Protein AF-A0A392W7P6-F1 (afdb_monomer)

InterPro domains:
  IPR001878 Zinc finger, CCHC-type [PF00098] (14-28)
  IPR001878 Zinc finger, CCHC-type [PF00098] (33-47)
  IPR001878 Zinc finger, CCHC-type [PS50158] (14-29)
  IPR001878 Zinc finger, CCHC-type [PS50158] (34-48)
  IPR001878 Zinc finger, CCHC-type [SM00343] (14-30)
  IPR001878 Zinc finger, CCHC-type [SM00343] (33-48)
  IPR036875 Zinc finger, CCHC-type superfamily [SSF57756] (11-47)

Radius of gyration: 13.39 Å; Cα contacts (8 Å, |Δi|>4): 67; chains: 1; bounding box: 34×25×24 Å

Mean predicted aligned error: 9.62 Å

Sequence (48 aa):
MGHKSYDCPRKEDKCFNCGKWGHKSDVCRAKVTCFNCGEEGHKSPTCK

Nearest PDB structures (foldseek):
  1a1t-assembly1_A  TM=5.018E-01  e=3.812E-03  Human immunodeficiency virus 1
  1aaf-assembly1_A  TM=3.908E-01  e=1.396E-01  HIV-1 M:B_MN
  7c4c-assembly1_A  TM=3.847E-01  e=3.204E-01  Trypanosoma brucei brucei TREU927
  5udz-assembly2_B  TM=4.397E-01  e=6.404E-01  Homo sapiens
  6exn-assembly1_c  TM=9.143E-01  e=3.875E+00  Saccharomyces cerevisiae S288C

Foldseek 3Di:
DDPPVPPDPDPQPQDQQQRDGNDYVVPDPDFGAEPVPRDGDDYVVPDD

Organism: NCBI:txid97028

Solvent-accessible surface area (backbone atoms only — not comparable to full-atom values): 3162 Å² total; per-residue (Å²): 136,80,86,64,94,77,78,64,89,76,80,57,40,59,10,82,28,65,72,44,68,79,40,44,44,90,76,50,86,63,66,37,30,15,82,76,82,67,47,72,79,40,46,48,95,71,61,128

Secondary structure (DSSP, 8-state):
----TT--S------TTTS-SSS-GGG--SPPB-TTT--BSS-GGG--

Structure (mmCIF, N/CA/C/O backbone):
data_AF-A0A392W7P6-F1
#
_entry.id   AF-A0A392W7P6-F1
#
loop_
_atom_site.group_PDB
_atom_site.id
_atom_site.type_symbol
_atom_site.label_atom_id
_atom_site.label_alt_id
_atom_site.label_comp_id
_atom_site.label_asym_id
_atom_site.label_entity_id
_atom_site.label_seq_id
_atom_site.pdbx_PDB_ins_code
_atom_site.Cartn_x
_atom_site.Cartn_y
_atom_site.Cartn_z
_atom_site.occupancy
_atom_site.B_iso_or_equiv
_atom_site.auth_seq_id
_atom_site.auth_comp_id
_atom_site.auth_asym_id
_atom_site.auth_atom_id
_atom_site.pdbx_PDB_model_num
ATOM 1 N N . MET A 1 1 ? 29.598 13.828 -10.393 1.00 47.22 1 MET A N 1
ATOM 2 C CA . MET A 1 1 ? 28.953 12.549 -10.761 1.00 47.22 1 MET A CA 1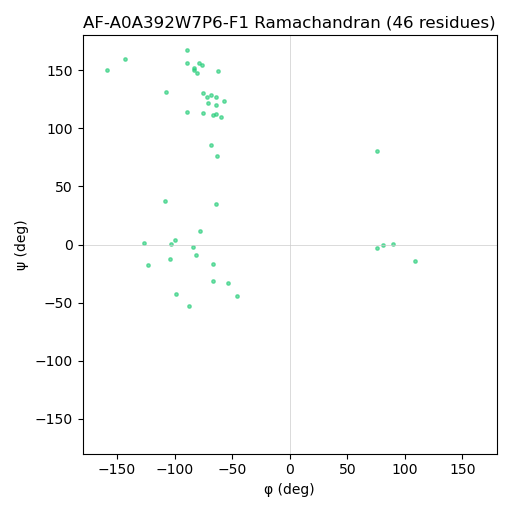
ATOM 3 C C . MET A 1 1 ? 27.710 12.358 -9.909 1.00 47.22 1 MET A C 1
ATOM 5 O O . MET A 1 1 ? 27.821 12.012 -8.742 1.00 47.22 1 MET A O 1
ATOM 9 N N . GLY A 1 2 ? 26.537 12.671 -10.461 1.00 52.97 2 GLY A N 1
ATOM 10 C CA . GLY A 1 2 ? 25.260 12.411 -9.801 1.00 52.97 2 GLY A CA 1
ATOM 11 C C . GLY A 1 2 ? 24.928 10.927 -9.891 1.00 52.97 2 GLY A C 1
ATOM 12 O O . GLY A 1 2 ? 25.007 10.349 -10.975 1.00 52.97 2 GLY A O 1
ATOM 13 N N . HIS A 1 3 ? 24.577 10.322 -8.759 1.00 53.66 3 HIS A N 1
ATOM 14 C CA . HIS A 1 3 ? 24.085 8.950 -8.691 1.00 53.66 3 HIS A CA 1
ATOM 15 C C . HIS A 1 3 ? 22.706 8.909 -9.356 1.00 53.66 3 HIS A C 1
ATOM 17 O O . HIS A 1 3 ? 21.665 9.092 -8.732 1.00 53.66 3 HIS A O 1
ATOM 23 N N . LYS A 1 4 ? 22.725 8.753 -10.675 1.00 56.81 4 LYS A N 1
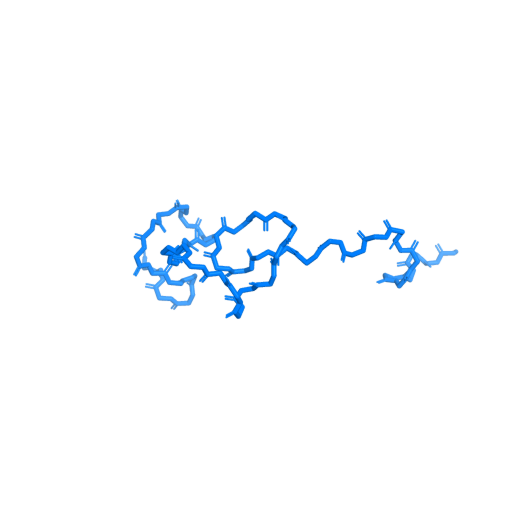ATOM 24 C CA . LYS A 1 4 ? 21.563 8.532 -11.520 1.00 56.81 4 LYS A CA 1
ATOM 25 C C . LYS A 1 4 ? 20.963 7.188 -11.109 1.00 56.81 4 LYS A C 1
ATOM 27 O O . LYS A 1 4 ? 21.609 6.156 -11.266 1.00 56.81 4 LYS A O 1
ATOM 32 N N . SER A 1 5 ? 19.766 7.229 -10.525 1.00 58.72 5 SER A N 1
ATOM 33 C CA . SER A 1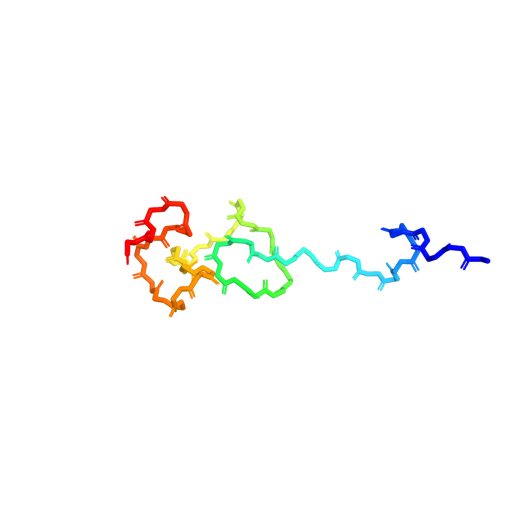 5 ? 19.015 6.150 -9.853 1.00 58.72 5 SER A CA 1
ATOM 34 C C . SER A 1 5 ? 18.593 4.983 -10.767 1.00 58.72 5 SER A C 1
ATOM 36 O O . SER A 1 5 ? 17.498 4.433 -10.637 1.00 58.72 5 SER A O 1
ATOM 38 N N . TYR A 1 6 ? 19.428 4.639 -11.743 1.00 58.81 6 TYR A N 1
ATOM 39 C CA . TYR A 1 6 ? 19.158 3.682 -12.808 1.00 58.81 6 TYR A CA 1
ATOM 40 C C . TYR A 1 6 ? 20.201 2.553 -12.845 1.00 58.81 6 TYR A C 1
ATOM 42 O O . TYR A 1 6 ? 19.887 1.504 -13.390 1.00 58.81 6 TYR A O 1
ATOM 50 N N . ASP A 1 7 ? 21.371 2.729 -12.215 1.00 54.38 7 ASP A N 1
ATOM 51 C CA . ASP A 1 7 ? 22.469 1.743 -12.190 1.00 54.38 7 ASP A CA 1
ATOM 52 C C . ASP A 1 7 ? 22.637 1.074 -10.810 1.00 54.38 7 ASP A C 1
ATOM 54 O O . ASP A 1 7 ? 23.739 0.840 -10.328 1.00 54.38 7 ASP A O 1
ATOM 58 N N . CYS A 1 8 ? 21.527 0.801 -10.114 1.00 61.19 8 CYS A N 1
ATOM 59 C CA . CYS A 1 8 ? 21.579 -0.089 -8.953 1.00 61.19 8 CYS A CA 1
ATOM 60 C C . CYS A 1 8 ? 21.349 -1.524 -9.451 1.00 61.19 8 CYS A C 1
ATOM 62 O O . CYS A 1 8 ? 20.253 -1.811 -9.954 1.00 61.19 8 CYS A O 1
ATOM 64 N N . PRO A 1 9 ? 22.348 -2.423 -9.362 1.00 61.44 9 PRO A N 1
ATOM 65 C CA . PRO A 1 9 ? 22.192 -3.794 -9.806 1.00 61.44 9 PRO A CA 1
ATOM 66 C C . PRO A 1 9 ? 21.129 -4.450 -8.927 1.00 61.44 9 PRO A C 1
ATOM 68 O O . PRO A 1 9 ? 21.291 -4.552 -7.715 1.00 61.44 9 PRO A O 1
ATOM 71 N N . ARG A 1 10 ? 20.054 -4.919 -9.571 1.00 57.31 10 ARG A N 1
ATOM 72 C CA . ARG A 1 10 ? 18.912 -5.628 -8.972 1.00 57.31 10 ARG A CA 1
ATOM 73 C C . ARG A 1 10 ? 17.944 -4.708 -8.226 1.00 57.31 10 ARG A C 1
ATOM 75 O O . ARG A 1 10 ? 17.894 -4.660 -7.001 1.00 57.31 10 ARG A O 1
ATOM 82 N N . LYS A 1 11 ? 17.071 -4.054 -8.998 1.00 59.53 11 LYS A N 1
ATOM 83 C CA . LYS A 1 11 ? 15.733 -3.680 -8.521 1.00 59.53 11 LYS A CA 1
ATOM 84 C C . LYS A 1 11 ? 14.969 -4.970 -8.210 1.00 59.53 11 LYS A C 1
ATOM 86 O O . LYS A 1 11 ? 14.161 -5.414 -9.015 1.00 59.53 11 LYS A O 1
ATOM 91 N N . GLU A 1 12 ? 15.260 -5.627 -7.090 1.00 63.03 12 GLU A N 1
ATOM 92 C CA . GLU A 1 12 ? 14.236 -6.485 -6.509 1.00 63.03 12 GLU A CA 1
ATOM 93 C C . GLU A 1 12 ? 13.027 -5.585 -6.268 1.00 63.03 12 GLU A C 1
ATOM 95 O O . GLU A 1 12 ? 13.148 -4.527 -5.645 1.00 63.03 12 GLU A O 1
ATOM 100 N N . ASP A 1 13 ? 11.880 -5.948 -6.837 1.00 73.50 13 ASP A N 1
ATOM 101 C CA . ASP A 1 13 ? 10.656 -5.199 -6.615 1.00 73.50 13 ASP A CA 1
ATOM 102 C C . ASP A 1 13 ? 10.370 -5.222 -5.112 1.00 73.50 13 ASP A C 1
ATOM 104 O O . ASP A 1 13 ? 10.068 -6.267 -4.528 1.00 73.50 13 ASP A O 1
ATOM 108 N N . LYS A 1 14 ? 10.523 -4.062 -4.466 1.00 77.12 14 LYS A N 1
ATOM 109 C CA . LYS A 1 14 ? 10.021 -3.875 -3.113 1.00 77.12 14 LYS A CA 1
ATOM 110 C C . LYS A 1 14 ? 8.506 -3.830 -3.213 1.00 77.12 14 LYS A C 1
ATOM 112 O O . LYS A 1 14 ? 7.929 -2.966 -3.872 1.00 77.12 14 LYS A O 1
ATOM 117 N N . CYS A 1 15 ? 7.859 -4.738 -2.510 1.00 84.25 15 CYS A N 1
ATOM 118 C CA . CYS A 1 15 ? 6.426 -4.751 -2.374 1.00 84.25 15 CYS A CA 1
ATOM 119 C C . CYS A 1 15 ? 5.968 -3.531 -1.569 1.00 84.25 15 CYS A C 1
ATOM 121 O O . CYS A 1 15 ? 6.164 -3.458 -0.358 1.00 84.25 15 CYS A O 1
ATOM 123 N N . PHE A 1 16 ? 5.277 -2.598 -2.219 1.00 77.56 16 PHE A N 1
ATOM 124 C CA . PHE A 1 16 ? 4.590 -1.480 -1.561 1.00 77.56 16 PHE A CA 1
ATOM 125 C C . PHE A 1 16 ? 3.258 -1.897 -0.922 1.00 77.56 16 PHE A C 1
ATOM 127 O O . PHE A 1 16 ? 2.452 -1.042 -0.575 1.00 77.56 16 PHE A O 1
ATOM 134 N N . ASN A 1 17 ? 2.986 -3.198 -0.813 1.00 81.31 17 ASN A N 1
ATOM 135 C CA . ASN A 1 17 ? 1.860 -3.714 -0.043 1.00 81.31 17 ASN A CA 1
ATOM 136 C C . ASN A 1 17 ? 2.317 -4.186 1.344 1.00 81.31 17 ASN A C 1
ATOM 138 O O . ASN A 1 17 ? 1.660 -3.869 2.318 1.00 81.31 17 ASN A O 1
ATOM 142 N N . CYS A 1 18 ? 3.451 -4.891 1.449 1.00 83.00 18 CYS A N 1
ATOM 143 C CA . CYS A 1 18 ? 3.934 -5.474 2.713 1.00 83.00 18 CYS A CA 1
ATOM 144 C C . CYS A 1 18 ? 5.375 -5.093 3.096 1.00 83.00 18 CYS A C 1
ATOM 146 O O . CYS A 1 18 ? 5.911 -5.594 4.080 1.00 83.00 18 CYS A O 1
ATOM 148 N N . GLY A 1 19 ? 6.051 -4.269 2.293 1.00 78.25 19 GLY A N 1
ATOM 149 C CA . GLY A 1 19 ? 7.426 -3.818 2.525 1.00 78.25 19 GLY A CA 1
ATOM 150 C C . GLY A 1 19 ? 8.524 -4.844 2.227 1.00 78.25 19 GLY A C 1
ATOM 151 O O . GLY A 1 19 ? 9.703 -4.505 2.329 1.00 78.25 19 GLY A O 1
ATOM 152 N N . LYS A 1 20 ? 8.170 -6.078 1.840 1.00 81.25 20 LYS A N 1
ATOM 153 C CA . LYS A 1 20 ? 9.132 -7.150 1.535 1.00 81.25 20 LYS A CA 1
ATOM 154 C C . LYS A 1 20 ? 9.668 -7.064 0.107 1.00 81.25 20 LYS A C 1
ATOM 156 O O . LYS A 1 20 ? 8.981 -6.597 -0.793 1.00 81.25 20 LYS A O 1
ATOM 161 N N . TRP A 1 21 ? 10.884 -7.555 -0.093 1.00 82.56 21 TRP A N 1
ATOM 162 C CA . TRP A 1 21 ? 11.530 -7.658 -1.403 1.00 82.56 21 TRP A CA 1
ATOM 163 C C . TRP A 1 21 ? 11.194 -8.996 -2.083 1.00 82.56 21 TRP A C 1
ATOM 165 O O . TRP A 1 21 ? 10.627 -9.895 -1.453 1.00 82.56 21 TRP A O 1
ATOM 175 N N . GLY A 1 22 ? 11.495 -9.106 -3.376 1.00 83.69 22 GLY A N 1
ATOM 176 C CA . GLY A 1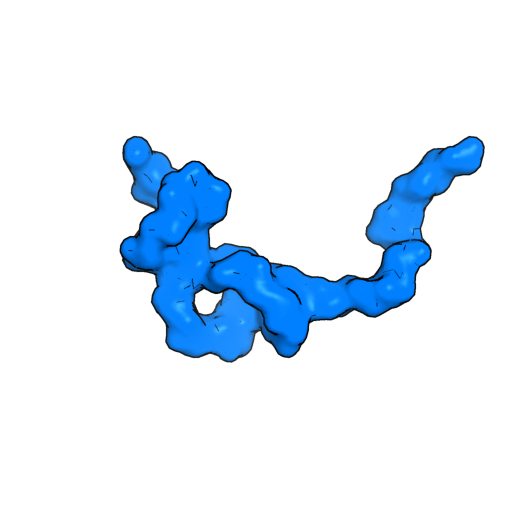 22 ? 11.300 -10.325 -4.169 1.00 83.69 22 GLY A CA 1
ATOM 177 C C . GLY A 1 22 ? 9.932 -10.455 -4.841 1.00 83.69 22 GLY A C 1
ATOM 178 O O . GLY A 1 22 ? 9.681 -11.445 -5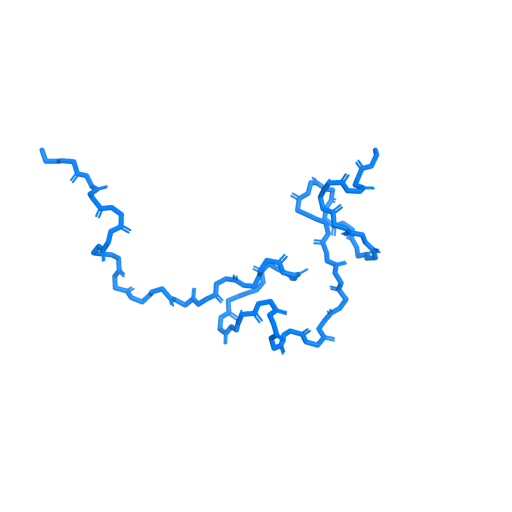.525 1.00 83.69 22 GLY A O 1
ATOM 179 N N . HIS A 1 23 ? 9.033 -9.478 -4.672 1.00 86.81 23 HIS A N 1
ATOM 180 C CA . HIS A 1 23 ? 7.756 -9.451 -5.382 1.00 86.81 23 HIS A CA 1
ATOM 181 C C . HIS A 1 23 ? 7.142 -8.048 -5.441 1.00 86.81 23 HIS A C 1
ATOM 183 O O . HIS A 1 23 ? 7.274 -7.241 -4.525 1.00 86.81 23 HIS A O 1
ATOM 189 N N . LYS A 1 24 ? 6.377 -7.784 -6.503 1.00 82.44 24 LYS A N 1
ATOM 190 C CA . LYS A 1 24 ? 5.594 -6.551 -6.643 1.00 82.44 24 LYS A CA 1
ATOM 191 C C . LYS A 1 24 ? 4.295 -6.598 -5.833 1.00 82.44 24 LYS A C 1
ATOM 193 O O . LYS A 1 24 ? 3.730 -7.666 -5.607 1.00 82.44 24 LYS A O 1
ATOM 198 N N . SER A 1 25 ? 3.768 -5.426 -5.478 1.00 81.06 25 SER A N 1
ATOM 199 C CA . SER A 1 25 ? 2.481 -5.267 -4.777 1.00 81.06 25 SER A CA 1
ATOM 200 C C . SER A 1 25 ? 1.317 -5.972 -5.476 1.00 81.06 25 SER A C 1
ATOM 202 O O . SER A 1 25 ? 0.426 -6.483 -4.814 1.00 81.06 25 SER A O 1
ATOM 204 N N . ASP A 1 26 ? 1.359 -6.024 -6.806 1.00 81.81 26 ASP A N 1
ATOM 205 C CA . ASP A 1 26 ? 0.327 -6.612 -7.663 1.00 81.81 26 ASP A CA 1
ATOM 206 C C . ASP A 1 26 ? 0.203 -8.142 -7.511 1.00 81.81 26 ASP A C 1
ATOM 208 O O . ASP A 1 26 ? -0.888 -8.694 -7.578 1.00 81.81 26 ASP A O 1
ATOM 212 N N . VAL A 1 27 ? 1.312 -8.831 -7.208 1.00 85.25 27 VAL A N 1
ATOM 213 C CA . VAL A 1 27 ? 1.316 -10.282 -6.920 1.00 85.25 27 VAL A CA 1
ATOM 214 C C . VAL A 1 27 ? 1.358 -10.575 -5.418 1.00 85.25 27 VAL A C 1
ATOM 216 O O . VAL A 1 27 ? 1.461 -11.729 -4.997 1.00 85.25 27 VAL A O 1
ATOM 219 N N . CYS A 1 28 ? 1.312 -9.534 -4.585 1.00 85.25 28 CYS A N 1
ATOM 220 C CA . CYS A 1 28 ? 1.393 -9.675 -3.145 1.00 85.25 28 CYS A CA 1
ATOM 221 C C . CYS A 1 28 ? 0.068 -10.193 -2.586 1.00 85.25 28 CYS A C 1
ATOM 223 O O . CYS A 1 28 ? -0.934 -9.485 -2.572 1.00 85.25 28 CYS A O 1
ATOM 225 N N . ARG A 1 29 ? 0.087 -11.416 -2.055 1.00 82.88 29 ARG A N 1
ATOM 226 C CA . ARG A 1 29 ? -1.047 -12.009 -1.327 1.00 82.88 29 ARG A CA 1
ATOM 227 C C 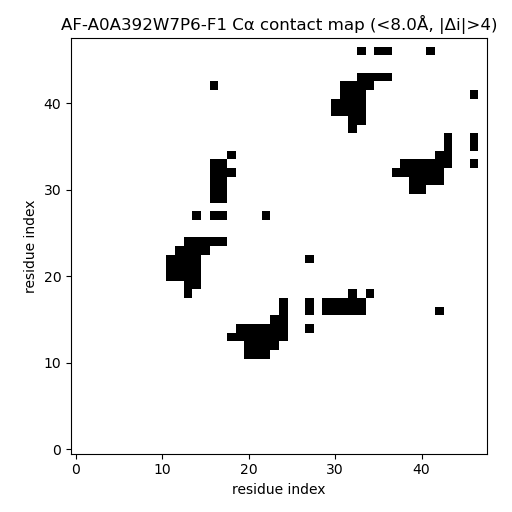. ARG A 1 29 ? -1.118 -11.605 0.148 1.00 82.88 29 ARG A C 1
ATOM 229 O O . ARG A 1 29 ? -2.014 -12.052 0.856 1.00 82.88 29 ARG A O 1
ATOM 236 N N . ALA A 1 30 ? -0.162 -10.812 0.629 1.00 80.50 30 ALA A N 1
ATOM 237 C CA . ALA A 1 30 ? -0.166 -10.342 2.007 1.00 80.50 30 ALA A CA 1
ATOM 238 C C . ALA A 1 30 ? -1.199 -9.22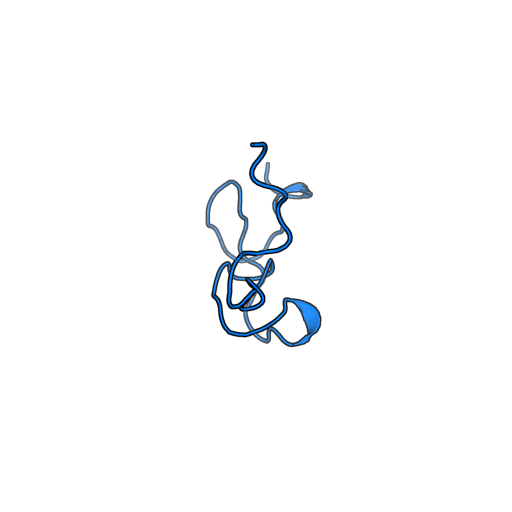3 2.196 1.00 80.50 30 ALA A C 1
ATOM 240 O O . ALA A 1 30 ? -1.537 -8.498 1.255 1.00 80.50 30 ALA A O 1
ATOM 241 N N . LYS A 1 31 ? -1.681 -9.074 3.432 1.00 76.69 31 LYS A N 1
ATOM 242 C CA . LYS A 1 31 ? -2.514 -7.932 3.802 1.00 76.69 31 LYS A CA 1
ATOM 243 C C . LYS A 1 31 ? -1.715 -6.645 3.642 1.00 76.69 31 LYS A C 1
ATOM 245 O O . LYS A 1 31 ? -0.497 -6.639 3.811 1.00 76.69 31 LYS A O 1
ATOM 250 N N . VAL A 1 32 ? -2.420 -5.570 3.315 1.00 82.94 32 VAL A N 1
ATOM 251 C CA . VAL A 1 32 ? -1.795 -4.263 3.163 1.00 82.94 32 VAL A CA 1
ATOM 252 C C . VAL A 1 32 ? -1.228 -3.799 4.494 1.00 82.94 32 VAL A C 1
ATOM 254 O O . VAL A 1 32 ? -1.927 -3.820 5.498 1.00 82.94 32 VAL A O 1
ATOM 257 N N . THR A 1 33 ? 0.042 -3.433 4.505 1.00 83.12 33 THR A N 1
ATOM 258 C CA . THR A 1 33 ? 0.760 -2.900 5.654 1.00 83.12 33 THR A CA 1
ATOM 259 C C . THR A 1 33 ? 0.987 -1.418 5.421 1.00 83.12 33 THR A C 1
ATOM 261 O O . THR A 1 33 ? 1.439 -0.990 4.356 1.00 83.12 33 THR A O 1
ATOM 264 N N . CYS A 1 34 ? 0.667 -0.619 6.423 1.00 85.75 34 CYS A N 1
ATOM 265 C CA . CYS A 1 34 ? 0.855 0.809 6.406 1.00 85.75 34 CYS A CA 1
AT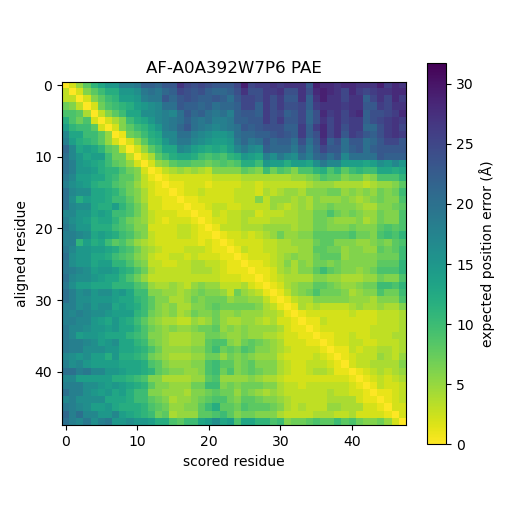OM 266 C C . CYS A 1 34 ? 2.345 1.142 6.507 1.00 85.75 34 CYS A C 1
ATOM 268 O O . CYS A 1 34 ? 3.023 0.719 7.438 1.00 85.75 34 CYS A O 1
ATOM 270 N N . PHE A 1 35 ? 2.860 1.954 5.583 1.00 82.38 35 PHE A N 1
ATOM 271 C CA . PHE A 1 35 ? 4.259 2.400 5.628 1.00 82.38 35 PHE A CA 1
ATOM 272 C C . PHE A 1 35 ? 4.474 3.571 6.591 1.00 82.38 35 PHE A C 1
ATOM 274 O O . PHE A 1 35 ? 5.619 3.937 6.828 1.00 82.38 35 PHE A O 1
ATOM 281 N N . ASN A 1 36 ? 3.395 4.168 7.113 1.00 84.56 36 ASN A N 1
ATOM 282 C CA . ASN A 1 36 ? 3.471 5.232 8.115 1.00 84.56 36 ASN A CA 1
ATOM 283 C C . ASN A 1 36 ? 3.529 4.671 9.542 1.00 84.56 36 ASN A C 1
ATOM 285 O O . ASN A 1 36 ? 4.448 5.015 10.276 1.00 84.56 36 ASN A O 1
ATOM 289 N N . CYS A 1 37 ? 2.591 3.800 9.933 1.00 88.25 37 CYS A N 1
ATOM 290 C CA . CYS A 1 37 ? 2.526 3.256 11.298 1.00 88.25 37 CYS A CA 1
ATOM 291 C C . CYS A 1 37 ? 3.021 1.805 11.433 1.00 88.25 37 CYS A C 1
ATOM 293 O O . CYS A 1 37 ? 3.232 1.335 12.546 1.00 88.25 37 CYS A O 1
ATOM 295 N N . GLY A 1 38 ? 3.216 1.082 10.324 1.00 82.81 38 GLY A N 1
ATOM 296 C CA . GLY A 1 38 ? 3.617 -0.329 10.333 1.00 82.81 38 GLY A CA 1
ATOM 297 C C . GLY A 1 38 ? 2.474 -1.323 10.564 1.00 82.81 38 GLY A C 1
ATOM 298 O O . GLY A 1 38 ? 2.722 -2.527 10.548 1.00 82.81 38 GLY A O 1
ATOM 299 N N . GLU A 1 39 ? 1.233 -0.862 10.751 1.00 84.56 39 GLU A N 1
ATOM 300 C CA . GLU A 1 39 ? 0.084 -1.742 10.993 1.00 84.56 39 GLU A CA 1
ATOM 301 C C . GLU A 1 39 ? -0.479 -2.361 9.712 1.00 84.56 39 GLU A C 1
ATOM 303 O O . GLU A 1 39 ? -0.485 -1.750 8.644 1.00 84.56 39 GLU A O 1
ATOM 308 N N . GLU A 1 40 ? -1.006 -3.580 9.820 1.00 85.94 40 GLU A N 1
ATOM 309 C CA . GLU A 1 40 ? -1.738 -4.234 8.737 1.00 85.94 40 GLU A CA 1
ATOM 310 C C . GLU A 1 40 ? -3.213 -3.799 8.678 1.00 85.94 40 GLU A C 1
ATOM 312 O O . GLU A 1 40 ? -3.834 -3.473 9.684 1.00 85.94 40 GLU A O 1
ATOM 317 N N . GLY A 1 41 ? -3.799 -3.813 7.481 1.00 83.88 41 GLY A N 1
ATOM 318 C CA . GLY A 1 41 ? -5.212 -3.521 7.233 1.00 83.88 41 GLY A CA 1
ATOM 319 C C . GLY A 1 41 ? -5.487 -2.192 6.528 1.00 83.88 41 GLY A C 1
ATOM 320 O O . GLY A 1 41 ? -6.583 -2.022 5.999 1.00 83.88 41 GLY A O 1
ATOM 321 N N . HIS A 1 42 ? -4.514 -1.280 6.436 1.00 87.44 42 HIS A N 1
ATOM 322 C CA . HIS A 1 42 ? -4.678 -0.017 5.709 1.00 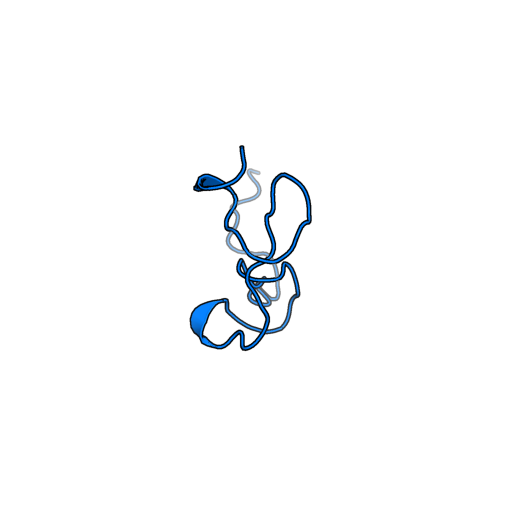87.44 42 HIS A CA 1
ATOM 323 C C . HIS A 1 42 ? -3.410 0.435 4.963 1.00 87.44 42 HIS A C 1
ATOM 325 O O . HIS A 1 42 ? -2.297 -0.003 5.243 1.00 87.44 42 HIS A O 1
ATOM 331 N N . LYS A 1 43 ? -3.586 1.314 3.967 1.00 83.50 43 LYS A N 1
ATOM 332 C CA . LYS A 1 43 ? -2.484 1.956 3.229 1.00 83.50 43 LYS A CA 1
ATOM 333 C C . LYS A 1 43 ? -2.068 3.246 3.930 1.00 83.50 43 LYS A C 1
ATOM 335 O O . LYS A 1 43 ? -2.901 3.895 4.549 1.00 83.50 43 LYS A O 1
ATOM 340 N N . SER A 1 44 ? -0.831 3.692 3.721 1.00 83.75 44 SER A N 1
ATOM 341 C CA . SER A 1 44 ? -0.326 4.987 4.210 1.00 83.75 44 SER A CA 1
ATOM 342 C C . SER A 1 44 ? -1.248 6.198 3.989 1.00 83.75 44 SER A C 1
ATOM 344 O O . SER A 1 44 ? -1.405 6.957 4.938 1.00 83.75 44 SER A O 1
ATOM 346 N N . PRO A 1 45 ? -1.891 6.404 2.816 1.00 82.38 45 PRO A N 1
ATOM 347 C CA . PRO A 1 45 ? -2.863 7.492 2.624 1.00 82.38 45 PRO A CA 1
ATOM 348 C C . PRO A 1 45 ? -4.150 7.354 3.450 1.00 82.38 45 PRO A C 1
ATOM 350 O O . PRO A 1 45 ? -4.904 8.312 3.569 1.00 82.38 45 PRO A O 1
ATOM 353 N N . THR A 1 46 ? -4.433 6.168 3.981 1.00 84.00 46 THR A N 1
ATOM 354 C CA . THR A 1 46 ? -5.586 5.878 4.846 1.00 84.00 46 THR A CA 1
ATOM 355 C C . THR A 1 46 ? -5.175 5.772 6.321 1.00 84.00 46 THR A C 1
ATOM 357 O O . THR A 1 46 ? -6.027 5.534 7.171 1.00 84.00 46 THR A O 1
ATOM 360 N N . CYS A 1 47 ? -3.884 5.953 6.624 1.00 87.00 47 CYS A N 1
ATOM 361 C CA . CYS A 1 47 ? -3.361 6.061 7.982 1.00 87.00 47 CYS A CA 1
ATOM 362 C C . CYS A 1 47 ? -3.857 7.376 8.592 1.00 87.00 47 CYS A C 1
ATOM 364 O O . CYS A 1 47 ? -3.715 8.424 7.957 1.00 87.00 47 CYS A O 1
ATOM 366 N N . LYS A 1 48 ? -4.449 7.316 9.785 1.00 77.19 48 LYS A N 1
ATOM 367 C CA . LYS A 1 48 ? -4.886 8.487 10.554 1.00 77.19 48 LYS A CA 1
ATOM 368 C C . LYS A 1 48 ? -4.022 8.678 11.786 1.00 77.19 48 LYS A C 1
ATOM 370 O O . LYS A 1 48 ? -3.535 7.649 12.299 1.00 77.19 48 LYS A O 1
#

pLDDT: mean 76.24, std 11.61, range [47.22, 88.25]